Protein AF-A0A3P7EBA4-F1 (afdb_monomer_lite)

Structure (mmCIF, N/CA/C/O backbone):
data_AF-A0A3P7EBA4-F1
#
_entry.id   AF-A0A3P7EBA4-F1
#
loop_
_atom_site.group_PDB
_atom_site.id
_atom_site.type_symbol
_atom_site.label_atom_id
_atom_site.label_alt_id
_atom_site.label_comp_id
_atom_site.label_asym_id
_atom_site.label_entity_id
_atom_site.label_seq_id
_atom_site.pdbx_PDB_ins_code
_atom_site.Cartn_x
_atom_site.Cartn_y
_atom_site.Cartn_z
_atom_site.occupancy
_atom_site.B_iso_or_equiv
_atom_site.auth_seq_id
_atom_site.auth_comp_id
_atom_site.auth_asym_id
_atom_site.auth_atom_id
_atom_site.pdbx_PDB_model_num
ATOM 1 N N . MET A 1 1 ? 41.837 -19.590 -19.983 1.00 60.16 1 MET A N 1
ATOM 2 C CA . MET A 1 1 ? 40.740 -19.474 -18.995 1.00 60.16 1 MET A CA 1
ATOM 3 C C . MET A 1 1 ? 40.018 -20.809 -18.921 1.00 60.16 1 MET A C 1
ATOM 5 O O . MET A 1 1 ? 39.732 -21.375 -19.966 1.00 60.16 1 MET A O 1
ATOM 9 N N . SER A 1 2 ? 39.805 -21.347 -17.719 1.00 72.62 2 SER A N 1
ATOM 10 C CA . SER A 1 2 ? 39.183 -22.665 -17.523 1.00 72.62 2 SER A CA 1
ATOM 11 C C . SER A 1 2 ? 37.673 -22.606 -17.788 1.00 72.62 2 SER A C 1
ATOM 13 O O . SER A 1 2 ? 37.022 -21.658 -17.351 1.00 72.62 2 SER A O 1
ATOM 15 N N . ALA A 1 3 ? 37.102 -23.611 -18.462 1.00 71.81 3 ALA A N 1
ATOM 16 C CA . ALA A 1 3 ? 35.655 -23.709 -18.704 1.00 71.81 3 ALA A CA 1
ATOM 17 C C . ALA A 1 3 ? 34.837 -23.639 -17.398 1.00 71.81 3 ALA A C 1
ATOM 19 O O . ALA A 1 3 ? 33.754 -23.051 -17.365 1.00 71.81 3 ALA A O 1
ATOM 20 N N . TYR A 1 4 ? 35.407 -24.147 -16.299 1.00 74.75 4 TYR A N 1
ATOM 21 C CA . TYR A 1 4 ? 34.821 -24.065 -14.963 1.00 74.75 4 TYR A CA 1
ATOM 22 C C . TYR A 1 4 ? 34.611 -22.617 -14.503 1.00 74.75 4 TYR A C 1
ATOM 24 O O . TYR A 1 4 ? 33.545 -22.297 -13.981 1.00 74.75 4 TYR A O 1
ATOM 32 N N . ALA A 1 5 ? 35.564 -21.718 -14.769 1.00 77.75 5 ALA A N 1
ATOM 33 C CA . ALA A 1 5 ? 35.456 -20.313 -14.371 1.00 77.75 5 ALA A CA 1
ATOM 34 C C . ALA A 1 5 ? 34.286 -19.610 -15.079 1.00 77.75 5 ALA A C 1
ATOM 36 O O . ALA A 1 5 ? 33.507 -18.908 -14.437 1.00 77.75 5 ALA A O 1
ATOM 37 N N . ALA A 1 6 ? 34.103 -19.867 -16.379 1.00 80.38 6 ALA A N 1
ATOM 38 C CA . ALA A 1 6 ? 32.986 -19.308 -17.139 1.00 80.38 6 ALA A CA 1
ATOM 39 C C . ALA A 1 6 ? 31.628 -19.848 -16.656 1.00 80.38 6 ALA A C 1
ATOM 41 O O . ALA A 1 6 ? 30.660 -19.094 -16.567 1.00 80.38 6 ALA A O 1
ATOM 42 N N . SER A 1 7 ? 31.546 -21.142 -16.320 1.00 84.44 7 SER A N 1
ATOM 43 C CA . SER A 1 7 ? 30.315 -21.740 -15.781 1.00 84.44 7 SER A CA 1
ATOM 44 C C . SER A 1 7 ? 29.946 -21.181 -14.402 1.00 84.44 7 SER A C 1
ATOM 46 O O . SER A 1 7 ? 28.787 -20.839 -14.171 1.00 84.44 7 SER A O 1
ATOM 48 N N . LEU A 1 8 ? 30.938 -20.995 -13.524 1.00 82.38 8 LEU A N 1
ATOM 49 C CA . LEU A 1 8 ? 30.742 -20.433 -12.191 1.00 82.38 8 LEU A CA 1
ATOM 50 C C . LEU A 1 8 ? 30.303 -18.966 -12.264 1.00 82.38 8 LEU A C 1
ATOM 52 O O . LEU A 1 8 ? 29.366 -18.572 -11.577 1.00 82.38 8 LEU A O 1
ATOM 56 N N . GLN A 1 9 ? 30.915 -18.174 -13.149 1.00 90.19 9 GLN A N 1
ATOM 57 C CA . GLN A 1 9 ? 30.516 -16.785 -13.376 1.00 90.19 9 GLN A CA 1
ATOM 58 C C . GLN A 1 9 ? 29.052 -16.681 -13.832 1.00 90.19 9 GLN A C 1
ATOM 60 O O . GLN A 1 9 ? 28.307 -15.856 -13.308 1.00 90.19 9 GLN A O 1
ATOM 65 N N . LYS A 1 10 ? 28.611 -17.540 -14.763 1.00 88.56 10 LYS A N 1
ATOM 66 C CA . LYS A 1 10 ? 27.207 -17.576 -15.212 1.00 88.56 10 LYS A CA 1
ATOM 67 C C . LYS A 1 10 ? 26.246 -17.935 -14.076 1.00 88.56 10 LYS A C 1
ATOM 69 O O . LYS A 1 10 ? 25.193 -17.314 -13.969 1.00 88.56 10 LYS A O 1
ATOM 74 N N . LEU A 1 11 ? 26.613 -18.894 -13.222 1.00 89.81 11 LEU A N 1
ATOM 75 C CA . LEU A 1 11 ? 25.813 -19.275 -12.055 1.00 89.81 11 LEU A CA 1
ATOM 76 C C . LEU A 1 11 ? 25.667 -18.109 -11.065 1.00 89.81 11 LEU A C 1
ATOM 78 O O . LEU A 1 11 ? 24.563 -17.838 -10.606 1.00 89.81 11 LEU A O 1
ATOM 82 N N . ILE A 1 12 ? 26.756 -17.388 -10.779 1.00 92.25 12 ILE A N 1
ATOM 83 C CA . ILE A 1 12 ? 26.735 -16.219 -9.888 1.00 92.25 12 ILE A CA 1
ATOM 84 C C . ILE A 1 12 ? 25.820 -15.125 -10.451 1.00 92.25 12 ILE A C 1
ATOM 86 O O . ILE A 1 12 ? 24.976 -14.607 -9.726 1.00 92.25 12 ILE A O 1
ATOM 90 N N . VAL A 1 13 ? 25.929 -14.810 -11.747 1.00 88.88 13 VAL A N 1
ATOM 91 C CA . VAL A 1 13 ? 25.055 -13.819 -12.399 1.00 88.88 13 VAL A CA 1
ATOM 92 C C . VAL A 1 13 ? 23.586 -14.245 -12.329 1.00 88.88 13 VAL A C 1
ATOM 94 O O . VAL A 1 13 ? 22.733 -13.426 -11.997 1.00 88.88 13 VAL A O 1
ATOM 97 N N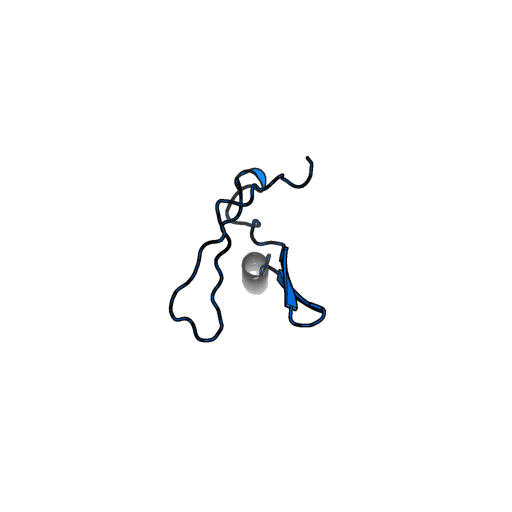 . ALA A 1 14 ? 23.282 -15.522 -12.576 1.00 87.25 14 ALA A N 1
ATOM 98 C CA . ALA A 1 14 ? 21.920 -16.038 -12.469 1.00 87.25 14 ALA A CA 1
ATOM 99 C C . ALA A 1 14 ? 21.367 -15.929 -11.037 1.00 87.25 14 ALA A C 1
ATOM 101 O O . ALA A 1 14 ? 20.222 -15.525 -10.858 1.00 87.25 14 ALA A O 1
ATOM 102 N N . LEU A 1 15 ? 22.175 -16.231 -10.016 1.00 82.19 15 LEU A N 1
ATOM 103 C CA . LEU A 1 15 ? 21.774 -16.091 -8.613 1.00 82.19 15 LEU A CA 1
ATOM 104 C C . LEU A 1 15 ? 21.528 -14.630 -8.223 1.00 82.19 15 LEU A C 1
ATOM 106 O O . LEU A 1 15 ? 20.534 -14.350 -7.558 1.00 82.19 15 LEU A O 1
ATOM 110 N N . ILE A 1 16 ? 22.381 -13.702 -8.670 1.00 79.69 16 ILE A N 1
ATOM 111 C CA . ILE A 1 16 ? 22.184 -12.260 -8.459 1.00 79.69 16 ILE A CA 1
ATOM 112 C C . ILE A 1 16 ? 20.881 -11.803 -9.117 1.00 79.69 16 ILE A C 1
ATOM 114 O O . ILE A 1 16 ? 20.111 -11.088 -8.487 1.00 79.69 16 ILE A O 1
ATOM 118 N N . LEU A 1 17 ? 20.597 -12.249 -10.345 1.00 75.56 17 LEU A N 1
ATOM 119 C CA . LEU A 1 17 ? 19.348 -11.926 -11.037 1.00 75.56 17 LEU A CA 1
ATOM 120 C C . LEU A 1 17 ? 18.128 -12.495 -10.305 1.00 75.56 17 LEU A C 1
ATOM 122 O O . LEU A 1 17 ? 17.164 -11.771 -10.099 1.00 75.56 17 LEU A O 1
ATOM 126 N N . ILE A 1 18 ? 18.171 -13.754 -9.857 1.00 74.25 18 ILE A N 1
ATOM 127 C CA . ILE A 1 18 ? 17.081 -14.353 -9.068 1.00 74.25 18 ILE A CA 1
ATOM 128 C C . ILE A 1 18 ? 16.861 -13.570 -7.772 1.00 74.25 18 ILE A C 1
ATOM 130 O O . ILE A 1 18 ? 15.718 -13.341 -7.387 1.00 74.25 18 ILE A O 1
ATOM 134 N N . TYR A 1 19 ? 17.935 -13.151 -7.101 1.00 68.25 19 TYR A N 1
ATOM 135 C CA . TYR A 1 19 ? 17.843 -12.364 -5.875 1.00 68.25 19 TYR A CA 1
ATOM 136 C C . TYR A 1 19 ? 17.295 -10.957 -6.136 1.00 68.25 19 TYR A C 1
ATOM 138 O O . TYR A 1 19 ? 16.455 -10.489 -5.377 1.00 68.25 19 TYR A O 1
ATOM 146 N N . ALA A 1 20 ? 17.711 -10.317 -7.232 1.00 65.38 20 ALA A N 1
ATOM 147 C CA . ALA A 1 20 ? 17.186 -9.025 -7.663 1.00 65.38 20 ALA A CA 1
ATOM 148 C C . ALA A 1 20 ? 15.690 -9.105 -8.002 1.00 65.38 20 ALA A C 1
ATOM 150 O O . ALA A 1 20 ? 14.938 -8.224 -7.611 1.00 65.38 20 ALA A O 1
ATOM 151 N N . ILE A 1 21 ? 15.246 -10.188 -8.652 1.00 64.69 21 ILE A N 1
ATOM 152 C CA . ILE A 1 21 ? 13.826 -10.433 -8.956 1.00 64.69 21 ILE A CA 1
ATOM 153 C C . ILE A 1 21 ? 13.027 -10.744 -7.680 1.00 64.69 21 ILE A C 1
ATOM 155 O O . ILE A 1 21 ? 11.867 -10.368 -7.577 1.00 64.69 21 ILE A O 1
ATOM 159 N N . ARG A 1 22 ? 13.632 -11.427 -6.698 1.00 63.12 22 ARG A N 1
ATOM 160 C CA . ARG A 1 22 ? 13.009 -11.699 -5.388 1.00 63.12 22 ARG A CA 1
ATOM 161 C C . ARG A 1 22 ? 13.012 -10.495 -4.444 1.00 63.12 22 ARG A C 1
ATOM 163 O O . ARG A 1 22 ? 12.421 -10.580 -3.368 1.00 63.12 22 ARG A O 1
ATOM 170 N N . GLY A 1 23 ? 13.720 -9.420 -4.784 1.00 60.28 23 GLY A N 1
ATOM 171 C CA . GLY A 1 23 ? 13.812 -8.228 -3.953 1.00 60.28 23 GLY A CA 1
ATOM 172 C C . GLY A 1 23 ? 12.444 -7.567 -3.829 1.00 60.28 23 GLY A C 1
ATOM 173 O O . GLY A 1 23 ? 11.941 -7.028 -4.802 1.00 60.28 23 GLY A O 1
ATOM 174 N N . ASN A 1 24 ? 11.885 -7.594 -2.620 1.00 61.41 24 ASN A N 1
ATOM 175 C CA . ASN A 1 24 ? 10.633 -6.954 -2.211 1.00 61.41 24 ASN A CA 1
ATOM 176 C C . ASN A 1 24 ? 9.343 -7.514 -2.801 1.00 61.41 24 ASN A C 1
ATOM 178 O O . ASN A 1 24 ? 8.602 -6.838 -3.509 1.00 61.41 24 ASN A O 1
ATOM 182 N N . GLU A 1 25 ? 8.978 -8.712 -2.354 1.00 66.31 25 GLU A N 1
ATOM 183 C CA . GLU A 1 25 ? 7.552 -9.011 -2.263 1.00 66.31 25 GLU A CA 1
ATOM 184 C C . GLU A 1 25 ? 6.906 -8.011 -1.281 1.00 66.31 25 GLU A C 1
ATOM 186 O O . GLU A 1 25 ? 7.338 -7.936 -0.121 1.00 66.31 25 GLU A O 1
ATOM 191 N N . PRO A 1 26 ? 5.902 -7.225 -1.710 1.00 67.88 26 PRO A N 1
ATOM 192 C CA . PRO A 1 26 ? 5.204 -6.317 -0.816 1.00 67.88 26 PRO A CA 1
ATOM 193 C C . PRO A 1 26 ? 4.575 -7.127 0.313 1.00 67.88 26 PRO A C 1
ATOM 195 O O . PRO A 1 26 ? 3.885 -8.124 0.080 1.00 67.88 26 PRO A O 1
ATOM 198 N N . ARG A 1 27 ? 4.811 -6.718 1.559 1.00 76.00 27 ARG A N 1
ATOM 199 C CA . ARG A 1 27 ? 4.244 -7.421 2.714 1.00 76.00 27 ARG A CA 1
ATOM 200 C C . ARG A 1 27 ? 2.978 -6.700 3.123 1.00 76.00 27 ARG A C 1
ATOM 202 O O . ARG A 1 27 ? 3.027 -5.530 3.480 1.00 76.00 27 ARG A O 1
ATOM 209 N N . ILE A 1 28 ? 1.860 -7.413 3.093 1.00 83.25 28 ILE A N 1
ATOM 210 C CA . ILE A 1 28 ? 0.553 -6.914 3.524 1.00 83.25 28 ILE A CA 1
ATOM 211 C C . ILE A 1 28 ? 0.176 -7.630 4.820 1.00 83.25 28 ILE A C 1
ATOM 213 O O . ILE A 1 28 ? 0.290 -8.853 4.924 1.00 83.25 28 ILE A O 1
ATOM 217 N N . ARG A 1 29 ? -0.276 -6.876 5.819 1.00 87.06 29 ARG A N 1
ATOM 218 C CA . ARG A 1 29 ? -0.815 -7.389 7.079 1.00 87.06 29 ARG A CA 1
ATOM 219 C C . ARG A 1 29 ? -2.246 -6.907 7.244 1.00 87.06 29 ARG A C 1
ATOM 221 O O . ARG A 1 29 ? -2.564 -5.752 6.983 1.00 87.06 29 ARG A O 1
ATOM 228 N N . LEU A 1 30 ? -3.101 -7.812 7.703 1.00 86.62 30 LEU A N 1
ATOM 229 C CA . LEU A 1 30 ? -4.486 -7.529 8.048 1.00 86.62 30 LEU A CA 1
ATOM 230 C C . LEU A 1 30 ? -4.667 -7.771 9.544 1.00 86.62 30 LEU A C 1
ATOM 232 O O . LEU A 1 30 ? -4.353 -8.852 10.045 1.00 86.62 30 LEU A O 1
ATOM 236 N N . ARG A 1 31 ? -5.229 -6.793 10.247 1.00 91.31 31 ARG A N 1
ATOM 237 C CA . ARG A 1 31 ? -5.651 -6.929 11.639 1.00 91.31 31 ARG A CA 1
ATOM 238 C C . ARG A 1 31 ? -7.139 -6.634 11.742 1.00 91.31 31 ARG A C 1
ATOM 240 O O . ARG A 1 31 ? -7.623 -5.661 11.179 1.00 91.31 31 ARG A O 1
ATOM 247 N N . ARG A 1 32 ? -7.868 -7.484 12.464 1.00 90.62 32 ARG A N 1
ATOM 248 C CA . ARG A 1 32 ? -9.293 -7.297 12.747 1.00 90.62 32 ARG A CA 1
ATOM 249 C C . ARG A 1 32 ? -9.494 -7.117 14.240 1.00 90.62 32 ARG A C 1
ATOM 251 O O . ARG A 1 32 ? -9.079 -7.968 15.020 1.00 90.62 32 ARG A O 1
ATOM 258 N N . GLU A 1 33 ? -10.188 -6.057 14.615 1.00 94.00 33 GLU A N 1
ATOM 259 C CA . GLU A 1 33 ? -10.706 -5.856 15.963 1.00 94.00 33 GLU A CA 1
ATOM 260 C C . GLU A 1 33 ? -12.230 -5.963 15.925 1.00 94.00 33 GLU A C 1
ATOM 262 O O . GLU A 1 33 ? -12.874 -5.434 15.020 1.00 94.00 33 GLU A O 1
ATOM 267 N N . ILE A 1 34 ? -12.820 -6.679 16.880 1.00 91.31 34 ILE A N 1
ATOM 268 C CA . ILE A 1 34 ? -14.272 -6.862 16.972 1.00 91.31 34 ILE A CA 1
ATOM 269 C C . ILE A 1 34 ? -14.752 -6.110 18.211 1.00 91.31 34 ILE A C 1
ATOM 271 O O . ILE A 1 34 ? -14.328 -6.420 19.322 1.00 91.31 34 ILE A O 1
ATOM 275 N N . GLY A 1 35 ? -15.632 -5.129 18.013 1.00 87.56 35 GLY A N 1
ATOM 276 C CA . GLY A 1 35 ? -16.218 -4.311 19.070 1.00 87.56 35 GLY A CA 1
ATOM 277 C C . GLY A 1 35 ? -17.735 -4.258 18.924 1.00 87.56 35 GLY A C 1
ATOM 278 O O . GLY A 1 35 ? -18.259 -3.582 18.041 1.00 87.56 35 GLY A O 1
ATOM 279 N N . GLY A 1 36 ? -18.459 -4.973 19.789 1.00 87.56 36 GLY A N 1
ATOM 280 C CA . GLY A 1 36 ? -19.921 -5.044 19.720 1.00 87.56 36 GLY A CA 1
ATOM 281 C C . GLY A 1 36 ? -20.407 -5.605 18.378 1.00 87.56 36 GLY A C 1
ATOM 282 O O . GLY A 1 36 ? -20.023 -6.706 17.991 1.00 87.56 36 GLY A O 1
ATOM 283 N N . SER A 1 37 ? -21.248 -4.847 17.668 1.00 87.75 37 SER A N 1
ATOM 284 C CA . SER A 1 37 ? -21.736 -5.192 16.323 1.00 87.75 37 SER A CA 1
ATOM 285 C C . SER A 1 37 ? -20.809 -4.741 15.188 1.00 87.75 37 SER A C 1
ATOM 287 O O . SER A 1 37 ? -21.110 -4.992 14.022 1.00 87.75 37 SER A O 1
ATOM 289 N N . GLN A 1 38 ? -19.699 -4.070 15.502 1.00 85.81 38 GLN A N 1
ATOM 290 C CA . GLN A 1 38 ? -18.783 -3.508 14.517 1.00 85.81 38 GLN A CA 1
ATOM 291 C C . GLN A 1 38 ? -17.462 -4.280 14.492 1.00 85.81 38 GLN A C 1
ATOM 293 O O . GLN A 1 38 ? -17.011 -4.860 15.481 1.00 85.81 38 GLN A O 1
ATOM 298 N N . SER A 1 39 ? -16.836 -4.319 13.320 1.00 83.81 39 SER A N 1
ATOM 299 C CA . SER A 1 39 ? -15.472 -4.813 13.156 1.00 83.81 39 SER A CA 1
ATOM 300 C C . SER A 1 39 ? -14.635 -3.721 12.519 1.00 83.81 39 SER A C 1
ATOM 302 O O . SER A 1 39 ? -15.015 -3.191 11.478 1.00 83.81 39 SER A O 1
ATOM 304 N N . LEU A 1 40 ? -13.499 -3.415 13.131 1.00 86.38 40 LEU A N 1
ATOM 305 C CA . LEU A 1 40 ? -12.478 -2.567 12.541 1.00 86.38 40 LEU A CA 1
ATOM 306 C C . LEU A 1 40 ? -11.473 -3.466 11.820 1.00 86.38 40 LEU A C 1
ATOM 308 O O . LEU A 1 40 ? -10.938 -4.403 12.413 1.00 86.38 40 LEU A O 1
ATOM 312 N N . LEU A 1 41 ? -11.240 -3.195 10.539 1.00 85.94 41 LEU A N 1
ATOM 313 C CA . LEU A 1 41 ? -10.200 -3.842 9.746 1.00 85.94 41 LEU A CA 1
ATOM 314 C C . LEU A 1 41 ? -9.080 -2.833 9.504 1.00 85.94 41 LEU A C 1
ATOM 316 O O . LEU A 1 41 ? -9.311 -1.776 8.924 1.00 85.94 41 LEU A O 1
ATOM 320 N N . THR A 1 42 ? -7.873 -3.169 9.935 1.00 88.44 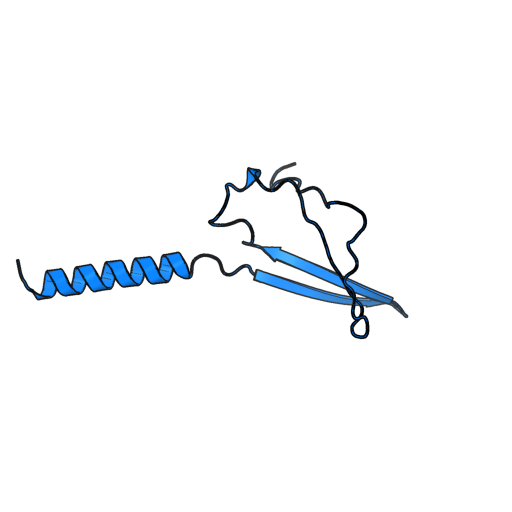42 THR A N 1
ATOM 321 C CA . THR A 1 42 ? -6.654 -2.415 9.649 1.00 88.44 42 THR A CA 1
ATOM 322 C C . THR A 1 42 ? -5.852 -3.179 8.606 1.00 88.44 42 THR A C 1
ATOM 324 O O . THR A 1 42 ? -5.534 -4.354 8.805 1.00 88.44 42 THR A O 1
ATOM 327 N N . VAL A 1 43 ? -5.531 -2.510 7.502 1.00 85.62 43 VAL A N 1
ATOM 328 C CA . VAL A 1 43 ? -4.621 -3.014 6.471 1.00 85.62 43 VAL A CA 1
ATOM 329 C C . VAL A 1 43 ? -3.326 -2.223 6.580 1.00 85.62 43 VAL A C 1
ATOM 331 O O . VAL A 1 43 ? -3.344 -0.998 6.515 1.00 85.62 43 VAL A O 1
ATOM 334 N N . GLU A 1 44 ? -2.215 -2.925 6.742 1.00 86.25 44 GLU A N 1
ATOM 335 C CA . GLU A 1 44 ? -0.872 -2.354 6.732 1.00 86.25 44 GLU A CA 1
ATOM 336 C C . GLU A 1 44 ? -0.106 -2.968 5.565 1.00 86.25 4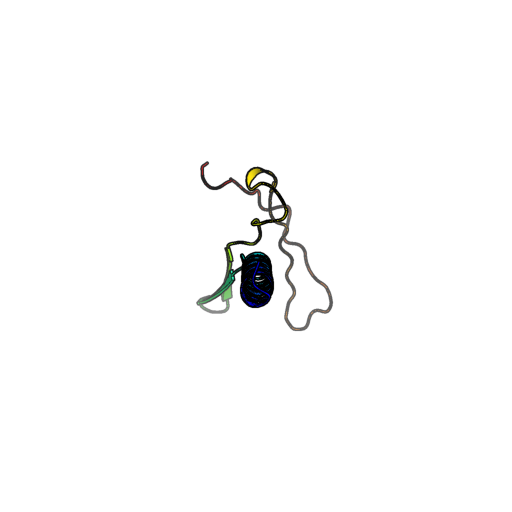4 GLU A C 1
ATOM 338 O O . GLU A 1 44 ? -0.225 -4.166 5.306 1.00 86.25 44 GLU A O 1
ATOM 343 N N . TRP A 1 45 ? 0.692 -2.176 4.859 1.00 79.00 45 TRP A N 1
ATOM 344 C CA . TRP A 1 45 ? 1.562 -2.678 3.804 1.00 79.00 45 TRP A CA 1
ATOM 345 C C . TRP A 1 45 ? 2.937 -2.024 3.874 1.00 79.00 45 TRP A C 1
ATOM 347 O O . TRP A 1 45 ? 3.075 -0.863 4.250 1.00 79.00 45 TRP A O 1
ATOM 357 N N . GLU A 1 46 ? 3.961 -2.774 3.489 1.00 75.81 46 GLU A N 1
ATOM 358 C CA . GLU A 1 46 ? 5.342 -2.310 3.367 1.00 75.81 46 GLU A CA 1
ATOM 359 C C . GLU A 1 46 ? 5.933 -2.808 2.042 1.00 75.81 46 GLU A C 1
ATOM 361 O O . GLU A 1 46 ? 5.525 -3.846 1.516 1.00 75.81 46 GLU A O 1
ATOM 366 N N . GLY A 1 47 ? 6.883 -2.057 1.482 1.00 69.12 47 GLY A N 1
ATOM 367 C CA . GLY A 1 47 ? 7.609 -2.472 0.277 1.00 69.12 47 GLY A CA 1
ATOM 368 C C . GLY A 1 47 ? 6.842 -2.344 -1.045 1.00 69.12 47 GLY A C 1
ATOM 369 O O . GLY A 1 47 ? 7.371 -2.737 -2.071 1.00 69.12 47 GLY A O 1
ATOM 370 N N . ILE A 1 48 ? 5.632 -1.767 -1.074 1.00 65.94 48 ILE A N 1
ATOM 371 C CA . ILE A 1 48 ? 4.920 -1.517 -2.351 1.00 65.94 48 ILE A CA 1
ATOM 372 C C . ILE A 1 48 ? 5.676 -0.502 -3.231 1.00 65.94 48 ILE A C 1
ATOM 374 O O . ILE A 1 48 ? 5.557 -0.523 -4.448 1.00 65.94 48 ILE A O 1
ATOM 378 N N . GLN A 1 49 ? 6.463 0.383 -2.619 1.00 63.75 49 GLN A N 1
ATOM 379 C CA . GLN A 1 49 ? 7.159 1.477 -3.309 1.00 63.75 49 GLN A CA 1
ATOM 380 C C . GLN A 1 49 ? 8.491 1.048 -3.929 1.00 63.75 49 GLN A C 1
ATOM 382 O O . GLN A 1 49 ? 9.063 1.763 -4.745 1.00 63.75 49 GLN A O 1
ATOM 387 N N . THR A 1 50 ? 9.026 -0.101 -3.528 1.00 61.84 50 THR A N 1
ATOM 388 C CA . THR A 1 50 ? 10.420 -0.414 -3.807 1.00 61.84 50 THR A CA 1
ATOM 389 C C . THR A 1 50 ? 10.601 -0.953 -5.220 1.00 61.84 50 THR A C 1
ATOM 391 O O . THR A 1 50 ? 10.037 -1.989 -5.558 1.00 61.84 50 THR A O 1
ATOM 394 N N . GLY A 1 51 ? 11.469 -0.312 -6.000 1.00 60.34 51 GLY A N 1
ATOM 395 C CA . GLY A 1 51 ? 12.011 -0.861 -7.247 1.00 60.34 51 GLY A CA 1
ATOM 396 C C . GLY A 1 51 ? 11.533 -0.157 -8.512 1.00 60.34 51 GLY A C 1
ATOM 397 O O . GLY A 1 51 ? 12.345 0.042 -9.412 1.00 60.34 51 GLY A O 1
ATOM 398 N N . ASP A 1 52 ? 10.276 0.286 -8.556 1.00 64.12 52 ASP A N 1
ATOM 399 C CA . ASP A 1 52 ? 9.696 0.833 -9.791 1.00 64.12 52 ASP A CA 1
ATOM 400 C C . ASP A 1 52 ? 9.784 2.361 -9.873 1.00 64.12 52 ASP A C 1
ATOM 402 O O . ASP A 1 52 ? 9.987 2.925 -10.953 1.00 64.12 52 ASP A O 1
ATOM 406 N N . HIS A 1 53 ? 9.688 3.049 -8.733 1.00 64.56 53 HIS A N 1
ATOM 407 C CA . HIS A 1 53 ? 9.694 4.507 -8.657 1.00 64.56 53 HIS A CA 1
ATOM 408 C C . HIS A 1 53 ? 10.459 4.988 -7.414 1.00 64.56 53 HIS A C 1
ATOM 410 O O . HIS A 1 53 ? 10.565 4.241 -6.443 1.00 64.56 53 HIS A O 1
ATOM 416 N N . PRO A 1 54 ? 11.028 6.208 -7.422 1.00 66.25 54 PRO A N 1
ATOM 417 C CA . PRO A 1 54 ? 11.658 6.749 -6.224 1.00 66.25 54 PRO A CA 1
ATOM 418 C C . PRO A 1 54 ? 10.612 6.973 -5.117 1.00 66.25 54 PRO A C 1
ATOM 420 O O . PRO A 1 54 ? 9.453 7.273 -5.408 1.00 66.25 54 PRO A O 1
ATOM 423 N N . ASP A 1 55 ? 11.003 6.795 -3.852 1.00 66.75 55 ASP A N 1
ATOM 424 C CA . ASP A 1 55 ? 10.084 6.778 -2.696 1.00 66.75 55 ASP A CA 1
ATOM 425 C C . ASP A 1 55 ? 9.225 8.055 -2.569 1.00 66.75 55 ASP A C 1
ATOM 427 O O . ASP A 1 55 ? 8.108 8.024 -2.052 1.00 66.75 55 ASP A O 1
ATOM 431 N N . ASP A 1 56 ? 9.726 9.185 -3.071 1.00 69.88 56 ASP A N 1
ATOM 432 C CA . ASP A 1 56 ? 9.071 10.497 -3.073 1.00 69.88 56 ASP A CA 1
ATOM 433 C C . ASP A 1 56 ? 8.027 10.679 -4.191 1.00 69.88 56 ASP A C 1
ATOM 435 O O . ASP A 1 56 ? 7.285 11.662 -4.194 1.00 69.88 56 ASP A O 1
ATOM 439 N N . SER A 1 57 ? 7.928 9.731 -5.123 1.00 74.31 57 SER A N 1
ATOM 440 C CA . SER A 1 57 ? 6.968 9.780 -6.233 1.00 74.31 57 SER A CA 1
ATOM 441 C C . SER A 1 57 ? 5.531 9.444 -5.824 1.00 74.31 57 SER A C 1
ATOM 443 O O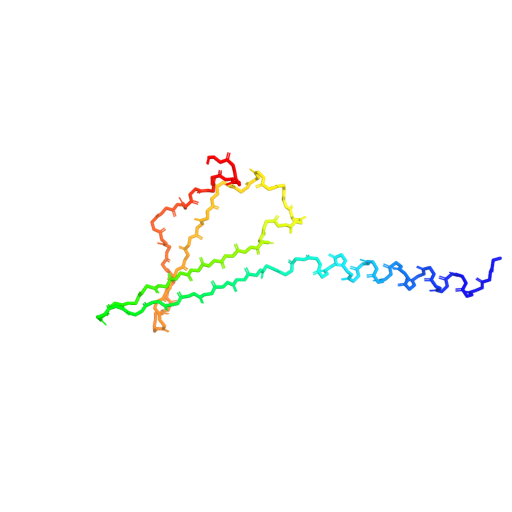 . SER A 1 57 ? 4.584 9.770 -6.545 1.00 74.31 57 SER A O 1
ATOM 445 N N . VAL A 1 58 ? 5.336 8.799 -4.670 1.00 75.56 58 VAL A N 1
ATOM 446 C CA . VAL A 1 58 ? 4.002 8.417 -4.205 1.00 75.56 58 VAL A CA 1
ATOM 447 C C . VAL A 1 58 ? 3.306 9.629 -3.593 1.00 75.56 58 VAL A C 1
ATOM 449 O O . VAL A 1 58 ? 3.644 10.067 -2.505 1.00 75.56 58 VAL A O 1
ATOM 452 N N . GLY A 1 59 ? 2.286 10.164 -4.265 1.00 79.38 59 GLY A N 1
ATOM 453 C CA . GLY A 1 59 ? 1.487 11.279 -3.731 1.00 79.38 59 GLY A CA 1
ATOM 454 C C . GLY A 1 59 ? 0.405 10.853 -2.728 1.00 79.38 59 GLY A C 1
ATOM 455 O O . GLY A 1 59 ? -0.054 11.655 -1.914 1.00 79.38 59 GLY A O 1
ATOM 456 N N . GLY A 1 60 ? -0.015 9.587 -2.764 1.00 85.00 60 GLY A N 1
ATOM 457 C CA . GLY A 1 60 ? -1.067 9.057 -1.903 1.00 85.00 60 GLY A CA 1
ATOM 458 C C . GLY A 1 60 ? -1.603 7.702 -2.344 1.00 85.00 60 GLY A C 1
ATOM 459 O O . GLY A 1 60 ? -1.099 7.099 -3.288 1.00 85.00 60 GLY A O 1
ATOM 460 N N . PHE A 1 61 ? -2.629 7.235 -1.638 1.00 85.12 61 PHE A N 1
ATOM 461 C CA . PHE A 1 61 ? -3.229 5.917 -1.802 1.00 85.12 61 PHE A CA 1
ATOM 462 C C . PHE A 1 61 ? -4.731 6.044 -2.052 1.00 85.12 61 PHE A C 1
ATOM 464 O O . PHE A 1 61 ? -5.453 6.652 -1.260 1.00 85.12 61 PHE A O 1
ATOM 471 N N . ALA A 1 62 ? -5.201 5.443 -3.141 1.00 88.06 62 ALA A N 1
ATOM 472 C CA . ALA A 1 62 ? -6.613 5.139 -3.316 1.00 88.06 62 ALA A CA 1
ATOM 473 C C . ALA A 1 62 ? -6.908 3.813 -2.606 1.00 88.06 62 ALA A C 1
ATOM 475 O O . ALA A 1 62 ? -6.157 2.849 -2.757 1.00 88.06 62 ALA A O 1
ATOM 476 N N . VAL A 1 63 ? -7.985 3.766 -1.825 1.00 87.12 63 VAL A N 1
ATOM 477 C CA . VAL A 1 63 ? -8.422 2.541 -1.147 1.00 87.12 63 VAL A CA 1
ATOM 478 C C . VAL A 1 63 ? -9.737 2.107 -1.755 1.00 87.12 63 VAL A C 1
ATOM 480 O O . VAL A 1 63 ? -10.696 2.870 -1.748 1.00 87.12 63 VAL A O 1
ATOM 483 N N . GLU A 1 64 ? -9.794 0.876 -2.243 1.00 90.75 64 GLU A N 1
ATOM 484 C CA . GLU A 1 64 ? -11.026 0.262 -2.726 1.00 90.75 64 GLU A CA 1
ATOM 485 C C . GLU A 1 64 ? -11.435 -0.882 -1.800 1.00 90.75 64 GLU A C 1
ATOM 487 O O . GLU A 1 64 ? -10.599 -1.650 -1.319 1.00 90.75 64 GLU A O 1
ATOM 492 N N . TYR A 1 65 ? -12.731 -1.004 -1.536 1.00 87.25 65 TYR A N 1
ATOM 493 C CA . TYR A 1 65 ? -13.298 -2.052 -0.696 1.00 87.25 65 TYR A CA 1
ATOM 494 C C . TYR A 1 65 ? -14.637 -2.531 -1.254 1.00 87.25 65 TYR A C 1
ATOM 496 O O . TYR A 1 65 ? -15.318 -1.827 -1.993 1.00 87.25 65 TYR A O 1
ATOM 504 N N . ARG A 1 66 ? -15.033 -3.750 -0.898 1.00 89.44 66 ARG A N 1
ATOM 505 C CA . ARG A 1 66 ? -16.362 -4.293 -1.200 1.00 89.44 66 ARG A CA 1
ATOM 506 C C . ARG A 1 66 ? -16.808 -5.212 -0.077 1.00 89.44 66 ARG A C 1
ATOM 508 O O . ARG A 1 66 ? -15.959 -5.855 0.549 1.00 89.44 66 ARG A O 1
ATOM 515 N N . ALA A 1 67 ? -18.112 -5.316 0.166 1.00 86.00 67 ALA A N 1
ATOM 516 C CA . ALA A 1 67 ? -18.602 -6.393 1.012 1.00 86.00 67 ALA A CA 1
ATOM 517 C C . ALA A 1 67 ? -18.450 -7.738 0.287 1.00 86.00 67 ALA A C 1
ATOM 519 O O . ALA A 1 67 ? -18.407 -7.811 -0.939 1.00 86.00 67 ALA A O 1
ATOM 520 N N . GLU A 1 68 ? -18.395 -8.828 1.049 1.00 85.31 68 GLU A N 1
ATOM 521 C CA . GLU A 1 68 ? -18.154 -10.176 0.515 1.00 85.31 68 GLU A CA 1
ATOM 522 C C . GLU A 1 68 ? -19.185 -10.613 -0.540 1.00 85.31 68 GLU A C 1
ATOM 524 O O . GLU A 1 68 ? -18.865 -11.378 -1.446 1.00 85.31 68 GLU A O 1
ATOM 529 N N . LYS A 1 69 ? -20.419 -10.106 -0.435 1.00 93.25 69 LYS A N 1
ATOM 530 C CA . LYS A 1 69 ? -21.528 -10.419 -1.347 1.00 93.25 69 LYS A CA 1
ATOM 531 C C . LYS A 1 69 ? -21.738 -9.373 -2.442 1.00 93.25 69 LYS A C 1
ATOM 533 O O . LYS A 1 69 ? -22.575 -9.592 -3.315 1.00 93.25 69 LYS A O 1
ATOM 538 N N . ASP A 1 70 ? -21.002 -8.268 -2.400 1.00 93.25 70 ASP A N 1
ATOM 539 C CA . ASP A 1 70 ? -21.140 -7.208 -3.389 1.00 93.25 70 ASP A CA 1
ATOM 540 C C . ASP A 1 70 ? -20.331 -7.546 -4.640 1.00 93.25 70 ASP A C 1
ATOM 542 O O . ASP A 1 70 ? -19.233 -8.107 -4.591 1.00 93.25 70 ASP A O 1
ATOM 546 N N . THR A 1 71 ? -20.871 -7.176 -5.798 1.00 92.94 71 THR A N 1
ATOM 547 C CA . THR A 1 71 ? -20.201 -7.379 -7.089 1.00 92.94 71 THR A CA 1
ATOM 548 C C . THR A 1 71 ? -19.367 -6.178 -7.519 1.00 92.94 71 THR A C 1
ATOM 550 O O . THR A 1 71 ? -18.582 -6.292 -8.457 1.00 92.94 71 THR A O 1
ATOM 553 N N . GLN A 1 72 ? -19.548 -5.028 -6.870 1.00 94.50 72 GLN A N 1
ATOM 554 C CA . GLN A 1 72 ? -18.897 -3.770 -7.221 1.00 94.50 72 GLN A CA 1
ATOM 555 C C . GLN A 1 72 ? -17.917 -3.351 -6.129 1.00 94.50 72 GLN A C 1
ATOM 557 O O . GLN A 1 72 ? -18.153 -3.576 -4.944 1.00 94.50 72 GLN A O 1
ATOM 562 N N . TRP A 1 73 ? -16.806 -2.759 -6.555 1.00 93.25 73 TRP A N 1
ATOM 563 C CA . TRP A 1 73 ? -15.859 -2.110 -5.661 1.00 93.25 73 TRP A CA 1
ATOM 564 C C . TRP A 1 73 ? -16.312 -0.682 -5.384 1.00 93.25 73 TRP A C 1
ATOM 566 O O . TRP A 1 73 ? -16.796 0.016 -6.276 1.00 93.25 73 TRP A O 1
ATOM 576 N N . HIS A 1 74 ? -16.134 -0.260 -4.143 1.00 89.81 74 HIS A N 1
ATOM 577 C CA . HIS A 1 74 ? -16.350 1.099 -3.687 1.00 89.81 74 HIS A CA 1
ATOM 578 C C . HIS A 1 74 ? -14.994 1.734 -3.413 1.00 89.81 74 HIS A C 1
ATOM 580 O O . HIS A 1 74 ? -14.172 1.166 -2.696 1.00 89.81 74 HIS A O 1
ATOM 586 N N . VAL A 1 75 ? -14.765 2.916 -3.976 1.00 86.12 75 VAL A N 1
ATOM 587 C CA . VAL A 1 75 ? -13.582 3.718 -3.662 1.00 86.12 75 VAL A CA 1
ATOM 588 C C . VAL A 1 75 ? -13.872 4.472 -2.367 1.00 86.12 75 VAL A C 1
ATOM 590 O O . VAL A 1 75 ? -14.933 5.076 -2.220 1.00 86.12 75 VAL A O 1
ATOM 593 N N . HIS A 1 76 ? -12.952 4.412 -1.411 1.00 83.81 76 HIS A N 1
ATOM 594 C CA . HIS A 1 76 ? -12.948 5.294 -0.253 1.00 83.81 76 HIS A CA 1
ATOM 595 C C . HIS A 1 76 ? -12.946 6.752 -0.721 1.00 83.81 76 HIS A C 1
ATOM 597 O O . HIS A 1 76 ? -12.307 7.082 -1.719 1.00 83.81 76 HIS A O 1
ATOM 603 N N . ASP A 1 77 ? -13.635 7.629 0.008 1.00 85.38 77 ASP A N 1
ATOM 604 C CA . ASP A 1 77 ? -13.723 9.038 -0.361 1.00 85.38 77 ASP A CA 1
ATOM 605 C C . ASP A 1 77 ? -12.326 9.674 -0.429 1.00 85.38 77 ASP A C 1
ATOM 607 O O . ASP A 1 77 ? -11.645 9.877 0.580 1.00 85.38 77 ASP A O 1
ATOM 611 N N . GLY A 1 78 ? -11.908 9.988 -1.655 1.00 86.00 78 GLY A N 1
ATOM 612 C CA . GLY A 1 78 ? -10.663 10.681 -1.956 1.00 86.00 78 GLY A CA 1
ATOM 613 C C . GLY A 1 78 ? -9.393 9.828 -1.880 1.00 86.00 78 GLY A C 1
ATOM 614 O O . GLY A 1 78 ? -9.402 8.609 -1.729 1.00 86.00 78 GLY A O 1
ATOM 615 N N . ILE A 1 79 ? -8.265 10.521 -2.021 1.00 86.44 79 ILE A N 1
ATOM 616 C CA . ILE A 1 79 ? -6.922 9.950 -1.933 1.00 86.44 79 ILE A CA 1
ATOM 617 C C . ILE A 1 79 ? -6.399 10.168 -0.517 1.00 86.44 79 ILE A C 1
ATOM 619 O O . ILE A 1 79 ? -6.401 11.296 -0.025 1.00 86.44 79 ILE A O 1
ATOM 623 N N . ILE A 1 80 ? -5.907 9.107 0.121 1.00 85.06 80 ILE A N 1
ATOM 624 C CA . ILE A 1 80 ? -5.184 9.210 1.388 1.00 85.06 80 ILE A CA 1
ATOM 625 C C . ILE A 1 80 ? -3.790 9.757 1.065 1.00 85.06 80 ILE A C 1
ATOM 627 O O . ILE A 1 80 ? -3.007 9.043 0.438 1.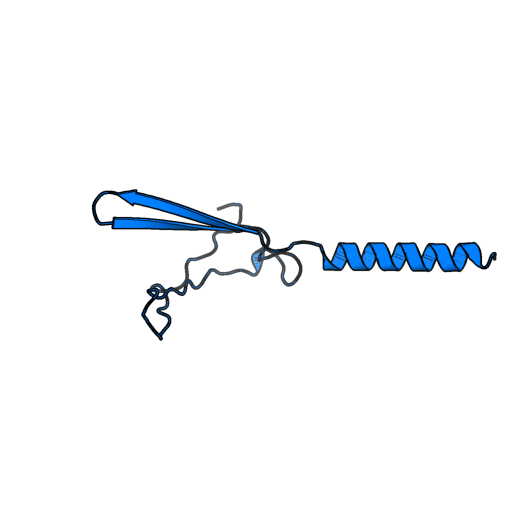00 85.06 80 ILE A O 1
ATOM 631 N N . PRO A 1 81 ? -3.446 10.998 1.443 1.00 85.06 81 PRO A N 1
ATOM 632 C CA . PRO A 1 81 ? -2.162 11.579 1.069 1.00 85.06 81 PRO A CA 1
ATOM 633 C C . PRO A 1 81 ? -1.014 10.797 1.712 1.00 85.06 81 PRO A C 1
ATOM 635 O O . PRO A 1 81 ? -1.042 10.509 2.912 1.00 85.06 81 PRO A O 1
ATOM 638 N N . TYR A 1 82 ? 0.014 10.480 0.925 1.00 78.06 82 TYR A N 1
ATOM 639 C CA . TYR A 1 82 ? 1.246 9.918 1.462 1.00 78.06 82 TYR A CA 1
ATOM 640 C C . TYR A 1 82 ? 2.074 11.064 2.023 1.00 78.06 82 TYR A C 1
ATOM 642 O O . TYR A 1 82 ? 2.423 12.009 1.321 1.00 78.06 82 TYR A O 1
ATOM 650 N N . LYS A 1 83 ? 2.363 10.992 3.320 1.00 73.62 83 LYS A N 1
ATOM 651 C CA . LYS A 1 83 ? 3.107 12.029 4.038 1.00 73.62 83 LYS A CA 1
ATOM 652 C C . LYS A 1 83 ? 4.623 11.814 4.007 1.00 73.62 83 LYS A C 1
ATOM 654 O O . LYS A 1 83 ? 5.345 12.539 4.676 1.00 73.62 83 LYS A O 1
ATOM 659 N N . GLY A 1 84 ? 5.117 10.837 3.244 1.00 65.69 84 GLY A N 1
ATOM 660 C CA . GLY A 1 84 ? 6.517 10.435 3.325 1.00 65.69 84 GLY A CA 1
ATOM 661 C C . GLY A 1 84 ? 6.850 9.753 4.657 1.00 65.69 84 GLY A C 1
ATOM 662 O O . GLY A 1 84 ? 6.008 9.671 5.555 1.00 65.69 84 GLY A O 1
ATOM 663 N N . PRO A 1 85 ? 8.090 9.269 4.819 1.00 64.88 85 PRO A N 1
ATOM 664 C CA . PRO A 1 85 ? 8.560 8.749 6.098 1.00 64.88 85 PRO A CA 1
ATOM 665 C C . PRO A 1 85 ? 8.742 9.841 7.170 1.00 64.88 85 PRO A C 1
ATOM 667 O O . PRO A 1 85 ? 8.815 9.504 8.346 1.00 64.88 85 PRO A O 1
ATOM 670 N N . ASN A 1 86 ? 8.828 11.126 6.787 1.00 51.03 86 ASN A N 1
ATOM 671 C CA . ASN A 1 86 ? 9.340 12.204 7.646 1.00 51.03 86 ASN A CA 1
ATOM 672 C C . ASN A 1 86 ? 8.578 13.548 7.512 1.00 51.03 86 ASN A C 1
ATOM 674 O O . ASN A 1 86 ? 9.210 14.569 7.232 1.00 51.03 86 ASN A O 1
ATOM 678 N N . LEU A 1 87 ? 7.255 13.578 7.709 1.00 48.22 87 LEU A N 1
ATOM 679 C CA . LEU A 1 87 ? 6.548 14.831 8.047 1.00 48.22 87 LEU A CA 1
ATOM 680 C C . LEU A 1 87 ? 6.303 14.939 9.552 1.00 48.22 87 LEU A C 1
ATOM 682 O O . LEU A 1 87 ? 5.867 13.926 10.144 1.00 48.22 87 LEU A O 1
#

Rad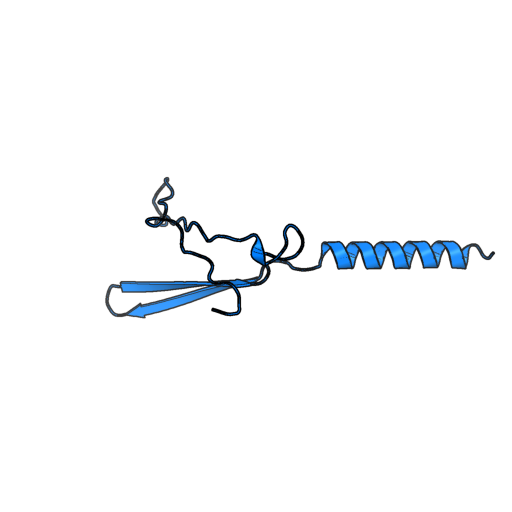ius of gyration: 21.3 Å; chains: 1; bounding box: 62×39×39 Å

Sequence (87 aa):
MSAYAASLQKLIVALILIYAIRGNEPRIRLRREIGGSQSLLTVEWEGIQTGDHPDDSVGGFAVEYRAEKDTQWHVHDGIIPYKGPNL

Organism: Wuchereria bancrofti (NCBI:txid6293)

Secondary structure (DSSP, 8-state):
--HHHHHHHHHHHHHHHHHHHHTTPPEEEEEEEEETTEEEEEEEEESTTTTTS-GGG--EE--EE--TT-SS-EE-SS-EE---S--

Foldseek 3Di:
DDPVVVVVVVVVVVVVVVVVVVPDPKDKDWDWDDDDPDIDIDIDIDRPAPDPDPQVPQQFDWDWDDDPPDPDIDIDPDTGGDPGPPD

pLDDT: mean 79.22, std 11.01, range [48.22, 94.5]